Protein AF-A0A1I6UWM2-F1 (afdb_monomer_lite)

pLDDT: mean 78.69, std 15.73, range [42.56, 97.44]

InterPro domains:
  IPR046738 Domain of unknown function DUF6788 [PF20586] (71-106)

Sequence (108 aa):
MNRPTLPEEIPQYIADGLNRQDSDALHAIAAYAEELAEYQEAKVKAELEEDEEIVREESYEDPDRPDDVPGKACVTIKEINDNKYYYYQWRDGSRIKSKYKAPVSPSE

Foldseek 3Di:
DDDDDDDPPDDPVVVVVLVPDDPVVNVVVVVVVVVVVVVVVVVVVVVVVVQPVQPQPDLDPDPQDDPVQDSPWTWGWDQDPNWIFIWTWDDDDPDIDIGGDGTPDDDD

Structure (mmCIF, N/CA/C/O backbone):
data_AF-A0A1I6UWM2-F1
#
_entry.id   AF-A0A1I6UWM2-F1
#
loop_
_atom_site.group_PDB
_atom_site.id
_atom_site.type_symbol
_atom_site.label_atom_id
_atom_site.label_alt_id
_atom_site.label_comp_id
_atom_site.label_asym_id
_atom_site.label_entity_id
_atom_site.label_seq_id
_atom_site.pdbx_PDB_ins_code
_atom_site.Cartn_x
_atom_site.Cartn_y
_atom_site.Cartn_z
_atom_site.occupancy
_atom_site.B_iso_or_equiv
_atom_site.auth_seq_id
_atom_site.auth_comp_id
_atom_site.auth_asym_id
_atom_site.auth_atom_id
_atom_site.pdbx_PDB_model_num
ATOM 1 N N . MET A 1 1 ? -26.270 7.202 20.299 1.00 52.28 1 MET A N 1
ATOM 2 C CA . MET A 1 1 ? -25.151 7.227 19.333 1.00 52.28 1 MET A CA 1
ATOM 3 C C . MET A 1 1 ? -24.910 5.799 18.887 1.00 52.28 1 MET A C 1
ATOM 5 O O . MET A 1 1 ? -24.790 4.941 19.753 1.00 52.28 1 MET A O 1
ATOM 9 N N . ASN A 1 2 ? -24.923 5.530 17.580 1.00 78.56 2 ASN A N 1
ATOM 10 C CA . ASN A 1 2 ? -24.634 4.192 17.064 1.00 78.56 2 ASN A CA 1
ATOM 11 C C . ASN A 1 2 ? -23.124 3.986 16.989 1.00 78.56 2 ASN A C 1
ATOM 13 O O . ASN A 1 2 ? -22.394 4.890 16.584 1.00 78.56 2 ASN A O 1
ATOM 17 N N . ARG A 1 3 ? -22.671 2.794 17.379 1.00 77.88 3 ARG A N 1
ATOM 18 C CA . ARG A 1 3 ? -21.276 2.393 17.216 1.00 77.88 3 ARG A CA 1
ATOM 19 C C . ARG A 1 3 ? -20.980 2.226 15.718 1.00 77.88 3 ARG A C 1
ATOM 21 O O . ARG A 1 3 ? -21.811 1.636 15.023 1.00 77.88 3 ARG A O 1
ATOM 28 N N . PRO A 1 4 ? -19.837 2.721 15.217 1.00 84.12 4 PRO A N 1
ATOM 29 C CA . PRO A 1 4 ? -19.412 2.445 13.850 1.00 84.12 4 PRO A CA 1
ATOM 30 C C . PRO A 1 4 ? -19.230 0.936 13.628 1.00 84.12 4 PRO A C 1
ATOM 32 O O . PRO A 1 4 ? -18.893 0.195 14.555 1.00 84.12 4 PRO A O 1
ATOM 35 N N . THR A 1 5 ? -19.485 0.484 12.400 1.00 85.75 5 THR A N 1
ATOM 36 C CA . THR A 1 5 ? -19.311 -0.921 11.999 1.00 85.75 5 THR A CA 1
ATOM 37 C C . THR A 1 5 ? -17.889 -1.121 11.488 1.00 85.75 5 THR A C 1
ATOM 39 O O . THR A 1 5 ? -17.365 -0.243 10.808 1.00 85.75 5 THR A O 1
ATOM 42 N N . LEU A 1 6 ? -17.264 -2.252 11.825 1.00 87.69 6 LEU A N 1
ATOM 43 C CA . LEU A 1 6 ? -15.935 -2.607 11.327 1.00 87.69 6 LEU A CA 1
ATOM 44 C C . LEU A 1 6 ? -16.017 -2.938 9.823 1.00 87.69 6 LEU A C 1
ATOM 46 O O . LEU A 1 6 ? -16.771 -3.848 9.476 1.00 87.69 6 LEU A O 1
ATOM 50 N N . PRO A 1 7 ? -15.277 -2.240 8.941 1.00 88.25 7 PRO A N 1
ATOM 51 C CA . PRO A 1 7 ? -15.164 -2.619 7.534 1.00 88.25 7 PRO A CA 1
ATOM 52 C C . PRO A 1 7 ? -14.491 -3.989 7.379 1.00 88.25 7 PRO A C 1
ATOM 54 O O . PRO A 1 7 ? -13.558 -4.297 8.118 1.00 88.25 7 PRO A O 1
ATOM 57 N N . GLU A 1 8 ? -14.915 -4.786 6.393 1.00 87.19 8 GLU A N 1
ATOM 58 C CA . GLU A 1 8 ? -14.354 -6.129 6.133 1.00 87.19 8 GLU A CA 1
ATOM 59 C C . GLU A 1 8 ? -12.864 -6.098 5.756 1.00 87.19 8 GLU A C 1
ATOM 61 O O . GLU A 1 8 ? -12.140 -7.066 5.974 1.00 87.19 8 GLU A O 1
ATOM 66 N N . GLU A 1 9 ? -12.397 -4.966 5.231 1.00 89.19 9 GLU A N 1
ATOM 67 C CA . GLU A 1 9 ? -11.005 -4.736 4.841 1.00 89.19 9 GLU A CA 1
ATOM 68 C C . GLU A 1 9 ? -10.064 -4.577 6.044 1.00 89.19 9 GLU A C 1
ATOM 70 O O . GLU A 1 9 ? -8.851 -4.708 5.893 1.00 89.19 9 GLU A O 1
ATOM 75 N N . ILE A 1 10 ? -10.599 -4.303 7.242 1.00 88.75 10 ILE A N 1
ATOM 76 C CA . ILE A 1 10 ? -9.800 -4.070 8.446 1.00 88.75 10 ILE A CA 1
ATOM 77 C C . ILE A 1 10 ? -9.724 -5.360 9.275 1.00 88.75 10 ILE A C 1
ATOM 79 O O . ILE A 1 10 ? -10.728 -5.791 9.849 1.00 88.75 10 ILE A O 1
ATOM 83 N N . PRO A 1 11 ? -8.529 -5.961 9.434 1.00 93.31 11 PRO A N 1
ATOM 84 C CA . PRO A 1 11 ? -8.358 -7.133 10.279 1.00 93.31 11 PRO A CA 1
ATOM 85 C C . PRO A 1 11 ? -8.753 -6.875 11.736 1.00 93.31 11 PRO A C 1
ATOM 87 O O . PRO A 1 11 ? -8.493 -5.808 12.300 1.00 93.31 11 PRO A O 1
ATOM 90 N N . GLN A 1 12 ? -9.282 -7.907 12.398 1.00 89.94 12 GLN A N 1
ATOM 91 C CA . GLN A 1 12 ? -9.783 -7.807 13.773 1.00 89.94 12 GLN A CA 1
ATOM 92 C C . GLN A 1 12 ? -8.743 -7.280 14.780 1.00 89.94 12 GLN A C 1
ATOM 94 O O . GLN A 1 12 ? -9.107 -6.581 15.722 1.00 89.94 12 GLN A O 1
ATOM 99 N N . TYR A 1 13 ? -7.454 -7.582 14.595 1.00 92.81 13 TYR A N 1
ATOM 100 C CA . TYR A 1 13 ? -6.398 -7.115 15.502 1.00 92.81 13 TYR A CA 1
ATOM 101 C C . TYR A 1 13 ? -6.141 -5.601 15.391 1.00 92.81 13 TYR A C 1
ATOM 103 O O . TYR A 1 13 ? -5.823 -4.962 16.391 1.00 92.81 13 TYR A O 1
ATOM 111 N N . ILE A 1 14 ? -6.329 -5.012 14.203 1.00 94.19 14 ILE A N 1
ATOM 112 C CA . ILE A 1 14 ? -6.278 -3.556 14.007 1.00 94.19 14 ILE A CA 1
ATOM 113 C C . ILE A 1 14 ? -7.503 -2.918 14.657 1.00 94.19 14 ILE A C 1
ATOM 115 O O . ILE A 1 14 ? -7.379 -1.944 15.396 1.00 94.19 14 ILE A O 1
ATOM 119 N N . ALA A 1 15 ? -8.680 -3.513 14.447 1.00 91.19 15 ALA A N 1
ATOM 120 C CA . ALA A 1 15 ? -9.923 -3.058 15.057 1.00 91.19 15 ALA A CA 1
ATOM 121 C C . ALA A 1 15 ? -9.846 -3.030 16.590 1.00 91.19 15 ALA A C 1
ATOM 123 O O . ALA A 1 15 ? -10.292 -2.066 17.213 1.00 91.19 15 ALA A O 1
ATOM 124 N N . ASP A 1 16 ? -9.287 -4.075 17.206 1.00 93.19 16 ASP A N 1
ATOM 125 C CA . ASP A 1 16 ? -9.083 -4.127 18.655 1.00 93.19 16 ASP A CA 1
ATOM 126 C C . ASP A 1 16 ? -8.149 -3.004 19.119 1.00 93.19 16 ASP A C 1
ATOM 128 O O . ASP A 1 16 ? -8.488 -2.267 20.043 1.00 93.19 16 ASP A O 1
ATOM 132 N N . GLY A 1 17 ? -7.038 -2.790 18.406 1.00 94.44 17 GLY A N 1
ATOM 133 C CA . GLY A 1 17 ? -6.108 -1.691 18.666 1.00 94.44 17 GLY A CA 1
ATOM 134 C C . GLY A 1 17 ? -6.774 -0.312 18.632 1.00 94.44 17 GLY A C 1
ATOM 135 O O . GLY A 1 17 ? -6.579 0.471 19.563 1.00 94.44 17 GLY A O 1
ATOM 136 N N . LEU A 1 18 ? -7.604 -0.042 17.615 1.00 94.31 18 LEU A N 1
ATOM 137 C CA . LEU A 1 18 ? -8.352 1.214 17.463 1.00 94.31 18 LEU A CA 1
ATOM 138 C C . LEU A 1 18 ? -9.376 1.420 18.585 1.00 94.31 18 LEU A C 1
ATO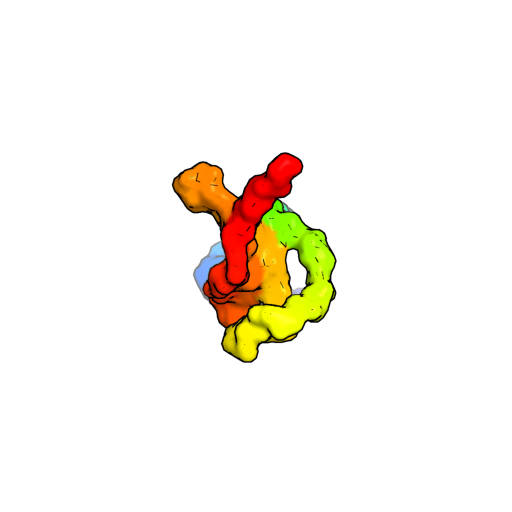M 140 O O . LEU A 1 18 ? -9.481 2.512 19.132 1.00 94.31 18 LEU A O 1
ATOM 144 N N . ASN A 1 19 ? -10.096 0.369 18.989 1.00 92.69 19 ASN A N 1
ATOM 145 C CA . ASN A 1 19 ? -11.089 0.463 20.068 1.00 92.69 19 ASN A CA 1
ATOM 146 C C . ASN A 1 19 ? -10.480 0.804 21.441 1.00 92.69 19 ASN A C 1
ATOM 148 O O . ASN A 1 19 ? -11.222 1.150 22.359 1.00 92.69 19 ASN A O 1
ATOM 152 N N . ARG A 1 20 ? -9.157 0.682 21.597 1.00 95.50 20 ARG A N 1
ATOM 153 C CA . ARG A 1 20 ? -8.425 0.997 22.834 1.00 95.50 20 ARG A CA 1
ATOM 154 C C . ARG A 1 20 ? -7.859 2.419 22.859 1.00 95.50 20 ARG A C 1
ATOM 156 O O . ARG A 1 20 ? -7.248 2.778 23.860 1.00 95.50 20 ARG A O 1
ATOM 163 N N . GLN A 1 21 ? -8.010 3.181 21.777 1.00 96.31 21 GLN A N 1
ATOM 164 C CA . GLN A 1 21 ? -7.485 4.540 21.663 1.00 96.31 21 GLN A CA 1
ATOM 165 C C . GLN A 1 21 ? -8.524 5.587 22.062 1.00 96.31 21 GLN A C 1
ATOM 167 O O . GLN A 1 21 ? -9.728 5.403 21.873 1.00 96.31 21 GLN A O 1
ATOM 172 N N . ASP A 1 22 ? -8.037 6.721 22.553 1.00 96.00 22 ASP A N 1
ATOM 173 C CA . ASP A 1 22 ? -8.844 7.915 22.781 1.00 96.00 22 ASP A CA 1
ATOM 174 C C . ASP A 1 22 ? -9.100 8.688 21.474 1.00 96.00 22 ASP A C 1
ATOM 176 O O . ASP A 1 22 ? -8.435 8.479 20.458 1.00 96.00 22 ASP A O 1
ATOM 180 N N . SER A 1 23 ? -10.052 9.627 21.503 1.00 94.81 23 SER A N 1
ATOM 181 C CA . SER A 1 23 ? -10.472 10.391 20.315 1.00 94.81 23 SER A CA 1
ATOM 182 C C . SER A 1 23 ? -9.318 11.114 19.615 1.00 94.81 23 SER A C 1
ATOM 184 O O . SER A 1 23 ? -9.261 11.124 18.390 1.00 94.81 23 SER A O 1
ATOM 186 N N . ASP A 1 24 ? -8.401 11.708 20.379 1.00 96.44 24 ASP A N 1
ATOM 187 C CA . ASP A 1 24 ? -7.258 12.455 19.840 1.00 96.44 24 ASP A CA 1
ATOM 188 C C . ASP A 1 24 ? -6.299 11.528 19.074 1.00 96.44 24 ASP A C 1
ATOM 190 O O . ASP A 1 24 ? -5.915 11.793 17.936 1.00 96.44 24 ASP A O 1
ATOM 194 N N . ALA A 1 25 ? -6.009 10.361 19.659 1.00 96.50 25 ALA A N 1
ATOM 195 C CA . ALA A 1 25 ? -5.193 9.332 19.029 1.00 96.50 25 ALA A CA 1
ATOM 196 C C . ALA A 1 25 ? -5.865 8.760 17.770 1.00 96.50 25 ALA A C 1
ATOM 198 O O . ALA A 1 25 ? -5.188 8.543 16.769 1.00 96.50 25 ALA A O 1
ATOM 199 N N . LEU A 1 26 ? -7.189 8.567 17.776 1.00 96.62 26 LEU A N 1
ATOM 200 C CA . LEU A 1 26 ? -7.931 8.133 16.586 1.00 96.62 26 LEU A CA 1
ATOM 201 C C . LEU A 1 26 ? -7.839 9.149 15.438 1.00 96.62 26 LEU A C 1
ATOM 203 O O . LEU A 1 26 ? -7.666 8.742 14.290 1.00 96.62 26 LEU A O 1
ATOM 207 N N . HIS A 1 27 ? -7.898 10.451 15.732 1.00 96.88 27 HIS A N 1
ATOM 208 C CA . HIS A 1 27 ? -7.697 11.493 14.721 1.00 96.88 27 HIS A CA 1
ATOM 209 C C . HIS A 1 27 ? -6.267 11.496 14.166 1.00 96.88 27 HIS A C 1
ATOM 211 O O . HIS A 1 27 ? -6.092 11.584 12.952 1.00 96.88 27 HIS A O 1
ATOM 217 N N . ALA A 1 28 ? -5.256 11.340 15.023 1.00 97.44 28 ALA A N 1
ATOM 218 C CA . ALA A 1 28 ? -3.863 11.252 14.586 1.00 97.44 28 ALA A CA 1
ATOM 219 C C . ALA A 1 28 ? -3.600 10.009 13.716 1.00 97.44 28 ALA A C 1
ATOM 221 O O . ALA A 1 28 ? -2.918 10.098 12.698 1.00 97.44 28 ALA A O 1
ATOM 222 N N . ILE A 1 29 ? -4.176 8.858 14.083 1.00 96.31 29 ILE A N 1
ATOM 223 C CA . ILE A 1 29 ? -4.078 7.621 13.297 1.00 96.31 29 ILE A CA 1
ATOM 224 C C . ILE A 1 29 ? -4.723 7.798 11.922 1.00 96.31 29 ILE A C 1
ATOM 226 O O . ILE A 1 29 ? -4.155 7.339 10.937 1.00 96.31 29 ILE A O 1
ATOM 230 N N . ALA A 1 30 ? -5.882 8.458 11.845 1.00 95.38 30 ALA A N 1
ATOM 231 C CA . ALA A 1 30 ? -6.551 8.711 10.572 1.00 95.38 30 ALA A CA 1
ATOM 232 C C . ALA A 1 30 ? -5.683 9.563 9.631 1.00 95.38 30 ALA A C 1
ATOM 234 O O . ALA A 1 30 ? -5.495 9.173 8.483 1.00 95.38 30 ALA A O 1
ATOM 235 N N . ALA A 1 31 ? -5.098 10.657 10.134 1.00 96.81 31 ALA A N 1
ATOM 236 C CA . ALA A 1 31 ? -4.202 11.509 9.349 1.00 96.81 31 ALA A CA 1
ATOM 237 C C . ALA A 1 31 ? -2.966 10.738 8.856 1.00 96.81 31 ALA A C 1
ATOM 239 O O . ALA A 1 31 ? -2.651 10.753 7.671 1.00 96.81 31 ALA A O 1
ATOM 240 N N . TYR A 1 32 ? -2.321 9.979 9.746 1.00 96.00 32 TYR A N 1
ATOM 241 C CA . TYR A 1 32 ? -1.165 9.167 9.372 1.00 96.00 32 TYR A CA 1
ATOM 242 C C . TYR A 1 32 ? -1.512 8.077 8.347 1.00 96.00 32 TYR A C 1
ATOM 244 O O . TYR A 1 32 ? -0.725 7.806 7.445 1.00 96.00 32 TYR A O 1
ATOM 252 N N . ALA A 1 33 ? -2.675 7.432 8.477 1.00 95.19 33 ALA A N 1
ATOM 253 C CA . ALA A 1 33 ? -3.115 6.404 7.539 1.00 95.19 33 ALA A CA 1
ATOM 254 C C . ALA A 1 33 ? -3.357 6.971 6.130 1.00 95.19 33 ALA A C 1
ATOM 256 O O . ALA A 1 33 ? -3.044 6.290 5.156 1.00 95.19 33 ALA A O 1
ATOM 257 N N . GLU A 1 34 ? -3.869 8.201 6.028 1.00 94.69 34 GLU A N 1
ATOM 258 C CA . GLU A 1 34 ? -4.040 8.920 4.759 1.00 94.69 34 GLU A CA 1
ATOM 259 C C . GLU A 1 34 ? -2.682 9.2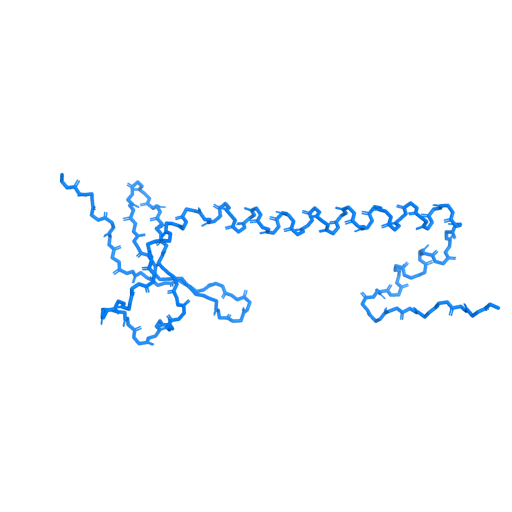43 4.119 1.00 94.69 34 GLU A C 1
ATOM 261 O O . GLU A 1 34 ? -2.423 8.805 2.999 1.00 94.69 34 GLU A O 1
ATOM 266 N N . GLU A 1 35 ? -1.760 9.862 4.864 1.00 96.38 35 GLU A N 1
ATOM 267 C CA . GLU A 1 35 ? -0.397 10.141 4.377 1.00 96.38 35 GLU A CA 1
ATOM 268 C C . GLU A 1 35 ? 0.338 8.858 3.948 1.00 96.38 35 GLU A C 1
ATOM 270 O O . GLU A 1 35 ? 1.073 8.826 2.957 1.00 96.38 35 GLU A O 1
ATOM 275 N N . LEU A 1 36 ? 0.139 7.763 4.689 1.00 92.81 36 LEU A N 1
ATOM 276 C CA . LEU A 1 36 ? 0.746 6.471 4.389 1.00 92.81 36 LEU A CA 1
ATOM 277 C C . LEU A 1 36 ? 0.148 5.827 3.127 1.00 92.81 36 LEU A C 1
ATOM 279 O O . LEU A 1 36 ? 0.866 5.111 2.421 1.00 92.81 36 LEU A O 1
ATOM 283 N N . ALA A 1 37 ? -1.138 6.046 2.842 1.00 92.19 37 ALA A N 1
ATOM 284 C CA . ALA A 1 37 ? -1.763 5.611 1.596 1.00 92.19 37 ALA A CA 1
ATOM 285 C C . ALA A 1 37 ? -1.176 6.383 0.408 1.00 92.19 37 ALA A C 1
ATOM 287 O O . ALA A 1 37 ? -0.650 5.752 -0.510 1.00 92.19 37 ALA A O 1
ATOM 288 N N . GLU A 1 38 ? -1.128 7.717 0.493 1.00 93.25 38 GLU A N 1
ATOM 289 C CA . GLU A 1 38 ? -0.538 8.568 -0.547 1.00 93.25 38 GLU A CA 1
ATOM 290 C C . GLU A 1 38 ? 0.924 8.196 -0.822 1.00 93.25 38 GLU A C 1
ATOM 292 O O . GLU A 1 38 ? 1.335 8.063 -1.976 1.00 93.25 38 GLU A O 1
ATOM 297 N N . TYR A 1 39 ? 1.716 7.960 0.228 1.00 90.19 39 TYR A N 1
ATOM 298 C CA . TYR A 1 39 ? 3.103 7.523 0.087 1.00 90.19 39 TYR A CA 1
ATOM 299 C C . TYR A 1 39 ? 3.222 6.172 -0.631 1.00 90.19 39 TYR A C 1
ATOM 301 O O . TYR A 1 39 ? 4.090 6.005 -1.488 1.00 90.19 39 TYR A O 1
ATOM 309 N N . GLN A 1 40 ? 2.369 5.196 -0.305 1.00 85.06 40 GLN A N 1
ATOM 310 C CA . GLN A 1 40 ? 2.383 3.889 -0.968 1.00 85.06 40 GLN A CA 1
ATOM 311 C C . GLN A 1 40 ? 1.943 3.984 -2.429 1.00 85.06 40 GLN A C 1
ATOM 313 O O . GLN A 1 40 ? 2.573 3.367 -3.285 1.00 85.06 40 GLN A O 1
ATOM 318 N N . GLU A 1 41 ? 0.917 4.775 -2.738 1.00 87.88 41 GLU A N 1
ATOM 319 C CA . GLU A 1 41 ? 0.474 5.022 -4.113 1.00 87.88 41 GLU A CA 1
ATOM 320 C C . GLU A 1 41 ? 1.557 5.730 -4.932 1.00 87.88 41 GLU A C 1
ATOM 322 O O . GLU A 1 41 ? 1.873 5.304 -6.045 1.00 87.88 41 GLU A O 1
ATOM 327 N N . ALA A 1 42 ? 2.188 6.759 -4.360 1.00 84.19 42 ALA A N 1
ATOM 328 C CA . ALA A 1 42 ? 3.304 7.465 -4.976 1.00 84.19 42 ALA A CA 1
ATOM 329 C C . ALA A 1 42 ? 4.514 6.550 -5.175 1.00 84.19 42 ALA A C 1
ATOM 331 O O . ALA A 1 42 ? 5.149 6.611 -6.222 1.00 84.19 42 ALA A O 1
ATOM 332 N N . LYS A 1 43 ? 4.813 5.666 -4.218 1.00 77.88 43 LYS A N 1
ATOM 333 C CA . LYS A 1 43 ? 5.884 4.677 -4.349 1.00 77.88 43 LYS A CA 1
ATOM 334 C C . LYS A 1 43 ? 5.582 3.674 -5.458 1.00 77.88 43 LYS A C 1
ATOM 336 O O . LYS A 1 43 ? 6.454 3.409 -6.269 1.00 77.88 43 LYS A O 1
ATOM 341 N N . VAL A 1 44 ? 4.357 3.156 -5.541 1.00 76.12 44 VAL A N 1
ATOM 342 C CA . VAL A 1 44 ? 3.951 2.273 -6.644 1.00 76.12 44 VAL A CA 1
ATOM 343 C C . VAL A 1 44 ? 4.071 3.004 -7.979 1.00 76.12 44 VAL A C 1
ATOM 345 O O . VAL A 1 44 ? 4.577 2.429 -8.934 1.00 76.12 44 VAL A O 1
ATOM 348 N N . LYS A 1 45 ? 3.661 4.274 -8.055 1.00 69.69 45 LYS A N 1
ATOM 349 C CA . LYS A 1 45 ? 3.834 5.101 -9.255 1.00 69.69 45 LYS A CA 1
ATOM 350 C C . LYS A 1 45 ? 5.313 5.311 -9.595 1.00 69.69 45 LYS A C 1
ATOM 352 O O . LYS A 1 45 ? 5.673 5.149 -10.749 1.00 69.69 45 LYS A O 1
ATOM 357 N N . ALA A 1 46 ? 6.156 5.594 -8.607 1.00 69.38 46 ALA A N 1
ATOM 358 C CA . ALA A 1 46 ? 7.591 5.783 -8.784 1.00 69.38 46 ALA A CA 1
ATOM 359 C C . ALA A 1 46 ? 8.301 4.489 -9.201 1.00 69.38 46 ALA A C 1
ATOM 361 O O . ALA A 1 46 ? 9.094 4.526 -10.124 1.00 69.38 46 ALA A O 1
ATOM 362 N N . GLU A 1 47 ? 7.971 3.335 -8.613 1.00 61.06 47 GLU A N 1
ATOM 363 C CA . GLU A 1 47 ? 8.502 2.034 -9.048 1.00 61.06 47 GLU A CA 1
ATOM 364 C C . GLU A 1 47 ? 8.025 1.677 -10.467 1.00 61.06 47 GLU A C 1
ATOM 366 O O . GLU A 1 47 ? 8.748 1.028 -11.218 1.00 61.06 47 GLU A O 1
ATOM 371 N N . LEU A 1 48 ? 6.826 2.121 -10.863 1.00 57.25 48 LEU A N 1
ATOM 372 C CA . LEU A 1 48 ? 6.372 2.026 -12.252 1.00 57.25 48 LEU A CA 1
ATOM 373 C C . LEU A 1 48 ? 7.136 2.996 -13.167 1.00 57.25 48 LEU A C 1
ATOM 375 O O . LEU A 1 48 ? 7.469 2.604 -14.276 1.00 57.25 48 LEU A O 1
ATOM 379 N N . GLU A 1 49 ? 7.436 4.216 -12.714 1.00 53.44 49 GLU A N 1
ATOM 380 C CA . GLU A 1 49 ? 8.192 5.232 -13.463 1.00 53.44 49 GLU A CA 1
ATOM 381 C C . GLU A 1 49 ? 9.700 4.904 -13.561 1.00 53.44 49 GLU A C 1
ATOM 383 O O . GLU A 1 49 ? 10.333 5.211 -14.565 1.00 53.44 49 GLU A O 1
ATOM 388 N N . GLU A 1 50 ? 10.290 4.235 -12.566 1.00 49.69 50 GLU A N 1
ATOM 389 C CA . GLU A 1 50 ? 11.687 3.769 -12.582 1.00 49.69 50 GLU A CA 1
ATOM 390 C C . GLU A 1 50 ? 11.877 2.513 -13.456 1.00 49.69 50 GLU A C 1
ATOM 392 O O . GLU A 1 50 ? 12.955 2.322 -14.016 1.00 49.69 50 GLU A O 1
ATOM 397 N N . ASP A 1 51 ? 10.835 1.692 -13.655 1.00 46.44 51 ASP A N 1
ATOM 398 C CA . ASP A 1 51 ? 10.806 0.675 -14.727 1.00 46.44 51 ASP A CA 1
ATOM 399 C C . ASP A 1 51 ? 10.479 1.314 -16.106 1.00 46.44 51 ASP A C 1
ATOM 401 O O . ASP A 1 51 ? 10.614 0.664 -17.147 1.00 46.44 51 ASP A O 1
ATOM 405 N N . GLU A 1 52 ? 10.097 2.605 -16.136 1.00 42.56 52 GLU A N 1
ATOM 406 C CA . GLU A 1 52 ? 9.829 3.422 -17.328 1.00 42.56 52 GLU A CA 1
ATOM 407 C C . GLU A 1 52 ? 11.058 4.219 -17.843 1.00 42.56 52 GLU A C 1
ATOM 409 O O . GLU A 1 52 ? 10.974 5.416 -18.103 1.00 42.56 52 GLU A O 1
ATOM 414 N N . GLU A 1 53 ? 12.124 3.529 -18.279 1.00 45.00 53 GLU A N 1
ATOM 415 C CA . GLU A 1 53 ? 12.706 3.868 -19.606 1.00 45.00 53 GLU A CA 1
ATOM 416 C C . GLU A 1 53 ? 11.816 3.238 -20.708 1.00 45.00 53 GLU A C 1
ATOM 418 O O . GLU A 1 53 ? 12.265 2.613 -21.670 1.00 45.00 53 GLU A O 1
ATOM 423 N N . ILE A 1 54 ? 10.489 3.347 -20.555 1.00 45.34 54 ILE A N 1
ATOM 424 C CA . ILE A 1 54 ? 9.521 3.030 -21.600 1.00 45.34 54 ILE A CA 1
ATOM 425 C C . ILE A 1 54 ? 9.458 4.276 -22.475 1.00 45.34 54 ILE A C 1
ATOM 427 O O . ILE 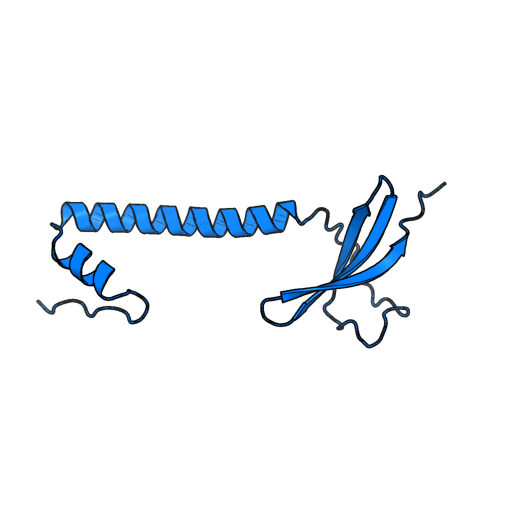A 1 54 ? 8.640 5.174 -22.276 1.00 45.34 54 ILE A O 1
ATOM 431 N N . VAL A 1 55 ? 10.330 4.323 -23.479 1.00 46.06 55 VAL A N 1
ATOM 432 C CA . VAL A 1 55 ? 10.086 5.150 -24.658 1.00 46.06 55 VAL A CA 1
ATOM 433 C C . VAL A 1 55 ? 8.769 4.655 -25.256 1.00 46.06 55 VAL A C 1
ATOM 435 O O . VAL A 1 55 ? 8.734 3.622 -25.922 1.00 46.06 55 VAL A O 1
ATOM 438 N N . ARG A 1 56 ? 7.664 5.354 -24.967 1.00 44.16 56 ARG A N 1
ATOM 439 C CA . ARG A 1 56 ? 6.390 5.188 -25.675 1.00 44.16 56 ARG A CA 1
ATOM 440 C C . ARG A 1 56 ? 6.582 5.708 -27.096 1.00 44.16 56 ARG A C 1
ATOM 442 O O . ARG A 1 56 ? 6.134 6.801 -27.425 1.00 44.16 56 ARG A O 1
ATOM 449 N N . GLU A 1 57 ? 7.281 4.945 -27.927 1.00 45.69 57 GLU A N 1
ATOM 450 C CA . GLU A 1 57 ? 7.074 5.054 -29.363 1.00 45.69 57 GLU A CA 1
ATOM 451 C C . GLU A 1 57 ? 5.625 4.627 -29.585 1.00 45.69 57 GLU A C 1
ATOM 453 O O . GLU A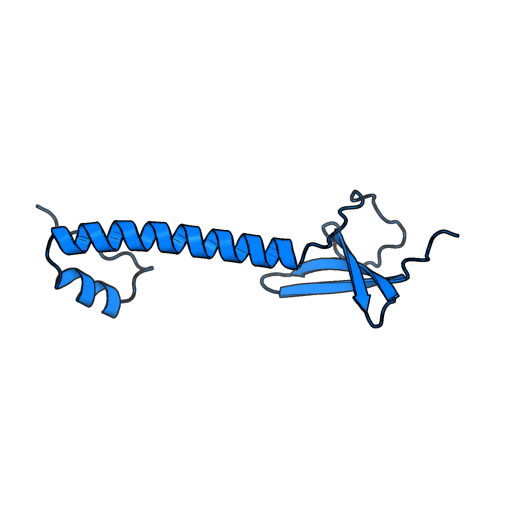 1 57 ? 5.211 3.562 -29.113 1.00 45.69 57 GLU A O 1
ATOM 458 N N . GLU A 1 58 ? 4.827 5.548 -30.124 1.00 43.59 58 GLU A N 1
ATOM 459 C CA . GLU A 1 58 ? 3.385 5.408 -30.282 1.00 43.59 58 GLU A CA 1
ATOM 460 C C . GLU A 1 58 ? 3.032 3.997 -30.746 1.00 43.59 58 GLU A C 1
ATOM 462 O O . GLU A 1 58 ? 3.709 3.413 -31.590 1.00 43.59 58 GLU A O 1
ATOM 467 N N . SER A 1 59 ? 1.969 3.446 -30.169 1.00 44.50 59 SER A N 1
ATOM 468 C CA . SER A 1 59 ? 1.380 2.170 -30.549 1.00 44.50 59 SER A CA 1
ATOM 469 C C . SER A 1 59 ? 0.884 2.221 -31.998 1.00 44.50 59 SER A C 1
ATOM 471 O O . SER A 1 59 ? -0.315 2.325 -32.249 1.00 44.50 59 SER A O 1
ATOM 473 N N . TYR A 1 60 ? 1.803 2.174 -32.954 1.00 47.78 60 TYR A N 1
ATOM 474 C CA . TYR A 1 60 ? 1.530 1.788 -34.319 1.00 47.78 60 TYR A CA 1
ATOM 475 C C . TYR A 1 60 ? 1.257 0.286 -34.294 1.00 47.78 60 TYR A C 1
ATOM 477 O O . TYR A 1 60 ? 1.917 -0.480 -33.586 1.00 47.78 60 TYR A O 1
ATOM 485 N N . GLU A 1 61 ? 0.224 -0.134 -35.011 1.00 53.62 61 GLU A N 1
ATOM 486 C CA . GLU A 1 61 ? -0.066 -1.544 -35.230 1.00 53.62 61 GLU A CA 1
ATOM 487 C C . GLU A 1 61 ? 1.151 -2.177 -35.918 1.00 53.62 61 GLU A C 1
ATOM 489 O O . GLU A 1 61 ? 1.330 -2.024 -37.121 1.00 53.62 61 GLU A O 1
ATOM 494 N N . ASP A 1 62 ? 2.034 -2.814 -35.145 1.00 64.31 62 ASP A N 1
ATOM 495 C CA . ASP A 1 62 ? 3.234 -3.463 -35.671 1.00 64.31 62 ASP A CA 1
ATOM 496 C C . ASP A 1 62 ? 2.797 -4.738 -36.422 1.00 64.31 62 ASP A C 1
ATOM 498 O O . ASP A 1 62 ? 2.287 -5.670 -35.787 1.00 64.31 62 ASP A O 1
ATOM 502 N N . PRO A 1 63 ? 2.920 -4.785 -37.765 1.00 64.44 63 PRO A N 1
ATOM 503 C CA . PRO A 1 63 ? 2.462 -5.926 -38.559 1.00 64.44 63 PRO A CA 1
ATOM 504 C C . PRO A 1 63 ? 3.310 -7.184 -38.316 1.00 64.44 63 PRO A C 1
ATOM 506 O O . PRO A 1 63 ? 2.855 -8.288 -38.606 1.00 64.44 63 PRO A O 1
A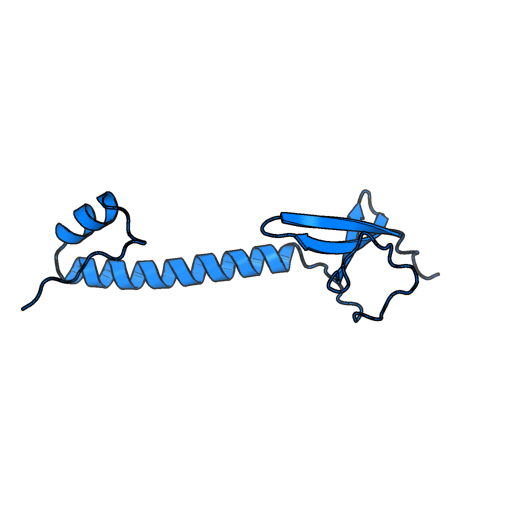TOM 509 N N . ASP A 1 64 ? 4.509 -7.024 -37.751 1.00 70.50 64 ASP A N 1
ATOM 510 C CA . ASP A 1 64 ? 5.422 -8.094 -37.351 1.00 70.50 64 ASP A CA 1
ATOM 511 C C . ASP A 1 64 ? 5.183 -8.559 -35.900 1.00 70.50 64 ASP A C 1
ATOM 513 O O . ASP A 1 64 ? 5.905 -9.417 -35.376 1.00 70.50 64 ASP A O 1
ATOM 517 N N . ARG A 1 65 ? 4.152 -8.037 -35.218 1.00 78.38 65 ARG A N 1
ATOM 518 C CA . ARG A 1 65 ? 3.787 -8.480 -33.872 1.00 78.38 65 ARG A CA 1
ATOM 519 C C . ARG A 1 65 ? 3.307 -9.939 -33.905 1.00 78.38 65 ARG A C 1
ATOM 521 O O . ARG A 1 65 ? 2.326 -10.252 -34.578 1.00 78.38 65 ARG A O 1
ATOM 528 N N . PRO A 1 66 ? 3.929 -10.840 -33.125 1.00 80.94 66 PRO A N 1
ATOM 529 C CA . PRO A 1 66 ? 3.511 -12.235 -33.075 1.00 80.94 66 PRO A CA 1
ATOM 530 C C . PRO A 1 66 ? 2.150 -12.401 -32.382 1.00 80.94 66 PRO A C 1
ATOM 532 O O . PRO A 1 66 ? 1.839 -11.670 -31.446 1.00 80.94 66 PRO A O 1
ATOM 535 N N . ASP A 1 67 ? 1.388 -13.425 -32.781 1.00 80.31 67 ASP A N 1
ATOM 536 C CA . ASP A 1 67 ? 0.004 -13.683 -32.324 1.00 80.31 67 ASP A CA 1
ATOM 537 C C . ASP A 1 67 ? -0.139 -13.855 -30.795 1.00 80.31 67 ASP A C 1
ATOM 539 O O . ASP A 1 67 ? -1.132 -13.475 -30.186 1.00 80.31 67 ASP A O 1
ATOM 543 N N . ASP A 1 68 ? 0.913 -14.354 -30.147 1.00 83.06 68 ASP A N 1
ATOM 544 C CA . ASP A 1 68 ? 0.995 -14.540 -28.691 1.00 83.06 68 ASP A CA 1
ATOM 545 C C . ASP A 1 68 ? 1.197 -13.218 -27.908 1.00 83.06 68 ASP A C 1
ATOM 547 O O . ASP A 1 68 ? 1.191 -13.206 -26.677 1.00 83.06 68 ASP A O 1
ATOM 551 N N . VAL A 1 69 ? 1.369 -12.086 -28.603 1.00 82.25 69 VAL A N 1
ATOM 552 C CA . VAL A 1 69 ? 1.452 -10.748 -28.001 1.00 82.25 69 VAL A CA 1
ATOM 553 C C . VAL A 1 69 ? 0.115 -10.033 -28.193 1.00 82.25 69 VAL A C 1
ATOM 555 O O . VAL A 1 69 ? -0.312 -9.800 -29.324 1.00 82.25 69 VAL A O 1
ATOM 558 N N . PRO A 1 70 ? -0.555 -9.618 -27.108 1.00 81.12 70 PRO A N 1
ATOM 559 C CA . PRO A 1 70 ? -1.864 -9.005 -27.222 1.00 81.12 70 PRO A CA 1
ATOM 560 C C . PRO A 1 70 ? -1.797 -7.615 -27.858 1.00 81.12 70 PRO A C 1
ATOM 562 O O . PRO A 1 70 ? -0.823 -6.879 -27.710 1.00 81.12 70 PRO A O 1
ATOM 565 N N . GLY A 1 71 ? -2.921 -7.217 -28.463 1.00 75.25 71 GLY A N 1
ATOM 566 C CA . GLY A 1 71 ? -3.128 -5.909 -29.095 1.00 75.25 71 GLY A CA 1
ATOM 567 C C . GLY A 1 71 ? -2.709 -4.700 -28.251 1.00 75.25 71 GLY A C 1
ATOM 568 O O . GLY A 1 71 ? -2.238 -3.702 -28.782 1.00 75.25 71 GLY A O 1
ATOM 569 N N . LYS A 1 72 ? -2.858 -4.835 -26.931 1.00 75.56 72 LYS A N 1
ATOM 570 C CA . LY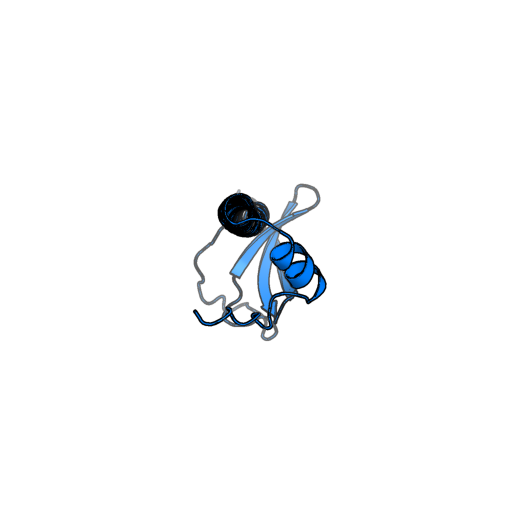S A 1 72 ? -2.580 -3.827 -25.899 1.00 75.56 72 LYS A CA 1
ATOM 571 C C . LYS A 1 72 ? -1.135 -3.826 -25.373 1.00 75.56 72 LYS A C 1
ATOM 573 O O . LYS A 1 72 ? -0.883 -3.219 -24.337 1.00 75.56 72 LYS A O 1
ATOM 578 N N . ALA A 1 73 ? -0.226 -4.592 -25.976 1.00 80.62 73 ALA A N 1
ATOM 579 C CA . ALA A 1 73 ? 1.173 -4.602 -25.563 1.00 80.62 73 ALA A CA 1
ATOM 580 C C . ALA A 1 73 ? 1.880 -3.310 -25.994 1.00 80.62 73 ALA A C 1
ATOM 582 O O . ALA A 1 73 ? 1.731 -2.877 -27.134 1.00 80.62 73 ALA A O 1
ATOM 583 N N . CYS A 1 74 ? 2.674 -2.733 -25.095 1.00 78.75 74 CYS A N 1
ATOM 584 C CA . CYS A 1 74 ? 3.541 -1.590 -25.383 1.00 78.75 74 CYS A CA 1
ATOM 585 C C . CYS A 1 74 ? 4.940 -2.070 -25.778 1.00 78.75 74 CYS A C 1
ATOM 587 O O . CYS A 1 74 ? 5.350 -3.155 -25.371 1.00 78.75 74 CYS A O 1
ATOM 589 N N . VAL A 1 75 ? 5.688 -1.271 -26.539 1.00 80.50 75 VAL A N 1
ATOM 590 C CA . VAL A 1 75 ? 7.112 -1.530 -26.790 1.00 80.50 75 VAL A CA 1
ATOM 591 C C . VAL A 1 75 ? 7.947 -0.816 -25.720 1.00 80.50 75 VAL A C 1
ATOM 593 O O . VAL A 1 75 ? 7.708 0.344 -25.410 1.00 80.50 75 VAL A O 1
ATOM 596 N N . THR A 1 76 ? 8.912 -1.521 -25.139 1.00 77.88 76 THR A N 1
ATOM 597 C CA . THR A 1 76 ? 9.837 -1.054 -24.100 1.00 77.88 76 THR A CA 1
ATOM 598 C C . THR A 1 76 ? 11.267 -1.324 -24.547 1.00 77.88 76 THR A C 1
ATOM 600 O O . THR A 1 76 ? 11.531 -2.376 -25.131 1.00 77.88 76 THR A O 1
ATOM 603 N N . ILE A 1 77 ? 12.204 -0.429 -24.238 1.00 80.88 77 ILE A N 1
ATOM 604 C CA . ILE A 1 77 ? 13.631 -0.672 -24.457 1.00 80.88 77 ILE A CA 1
ATOM 605 C C . ILE A 1 77 ? 14.223 -1.276 -23.181 1.00 80.88 77 ILE A C 1
ATOM 607 O O . ILE A 1 77 ? 13.994 -0.778 -22.085 1.00 80.88 77 ILE A O 1
ATOM 611 N N . LYS A 1 78 ? 14.965 -2.376 -23.308 1.00 78.94 78 LYS A N 1
ATOM 612 C CA . LYS A 1 78 ? 15.762 -2.950 -22.218 1.00 78.94 78 LYS A CA 1
ATOM 613 C C . LYS A 1 78 ? 17.232 -2.884 -22.582 1.00 78.94 78 LYS A C 1
ATOM 615 O O . LYS A 1 78 ? 17.620 -3.345 -23.656 1.00 78.94 78 LYS A O 1
ATOM 620 N N . GLU A 1 79 ? 18.031 -2.349 -21.672 1.00 80.38 79 GLU A N 1
ATOM 621 C CA . GLU A 1 79 ? 19.484 -2.351 -21.775 1.00 80.38 79 GLU A CA 1
ATOM 622 C C . GLU A 1 79 ? 20.055 -3.573 -21.048 1.00 80.38 79 GLU A C 1
ATOM 624 O O . GLU A 1 79 ? 19.765 -3.820 -19.877 1.00 80.38 79 GLU A O 1
ATOM 629 N N . ILE A 1 80 ? 20.823 -4.391 -21.767 1.00 78.75 80 ILE A N 1
ATOM 630 C CA . ILE A 1 80 ? 21.449 -5.609 -21.250 1.00 78.75 80 ILE A CA 1
ATOM 631 C C . ILE A 1 80 ? 22.863 -5.688 -21.827 1.00 78.75 80 ILE A C 1
ATOM 633 O O . ILE A 1 80 ? 23.030 -5.767 -23.043 1.00 78.75 80 ILE A O 1
ATOM 637 N N . ASN A 1 81 ? 23.883 -5.724 -20.962 1.00 79.88 81 ASN A N 1
ATOM 638 C CA . ASN A 1 81 ? 25.298 -5.751 -21.363 1.00 79.88 81 ASN A CA 1
ATOM 639 C C . ASN A 1 81 ? 25.659 -4.623 -22.351 1.00 79.88 81 ASN A C 1
ATOM 641 O O . ASN A 1 81 ? 26.225 -4.915 -23.403 1.00 79.88 81 ASN A O 1
ATOM 645 N N . ASP A 1 82 ? 25.281 -3.374 -22.050 1.00 76.62 82 ASP A N 1
ATOM 646 C CA . ASP A 1 82 ? 25.539 -2.191 -22.902 1.00 76.62 82 ASP A CA 1
ATOM 647 C C . ASP A 1 82 ? 24.816 -2.215 -24.271 1.00 76.62 82 ASP A C 1
ATOM 649 O O . ASP A 1 82 ? 25.011 -1.349 -25.115 1.00 76.62 82 ASP A O 1
ATOM 653 N N . ASN A 1 83 ? 23.946 -3.205 -24.506 1.00 78.38 83 ASN A N 1
ATOM 654 C CA . ASN A 1 83 ? 23.150 -3.321 -25.725 1.00 78.38 83 ASN A CA 1
ATOM 655 C C . ASN A 1 83 ? 21.681 -3.024 -25.431 1.00 78.38 83 ASN A C 1
ATOM 657 O O . ASN A 1 83 ? 21.120 -3.537 -24.460 1.00 78.38 83 ASN A O 1
ATOM 661 N N . LYS A 1 84 ? 21.036 -2.249 -26.303 1.00 82.00 84 LYS A N 1
ATOM 662 C CA . LYS A 1 84 ? 19.618 -1.899 -26.192 1.00 82.00 84 LYS A CA 1
ATOM 663 C C . LYS A 1 84 ? 18.758 -2.809 -27.067 1.00 82.00 84 LYS A C 1
ATOM 665 O O . LYS A 1 84 ? 19.095 -3.105 -28.212 1.00 82.00 84 LYS A O 1
ATOM 670 N N . TYR A 1 85 ? 17.618 -3.238 -26.538 1.00 82.75 85 TYR A N 1
ATOM 671 C CA . TYR A 1 85 ? 16.693 -4.144 -27.217 1.00 82.75 85 TYR A CA 1
ATOM 672 C C . TYR A 1 85 ? 15.249 -3.691 -27.040 1.00 82.75 85 TYR A C 1
ATOM 674 O O . TYR A 1 85 ? 14.842 -3.346 -25.936 1.00 82.75 85 TYR A O 1
ATOM 682 N N . TYR A 1 86 ? 14.455 -3.774 -28.100 1.00 83.00 86 TYR A N 1
ATOM 683 C CA . TYR A 1 86 ? 13.012 -3.595 -28.043 1.00 83.00 86 TYR A CA 1
ATOM 684 C C . TYR A 1 86 ? 12.322 -4.866 -27.533 1.00 83.00 86 TYR A C 1
ATOM 686 O O . TYR A 1 86 ? 12.586 -5.980 -27.997 1.00 83.00 86 TYR A O 1
ATOM 694 N N . TYR A 1 87 ? 11.374 -4.684 -26.623 1.00 84.12 87 TYR A N 1
ATOM 695 C CA . TYR A 1 87 ? 10.514 -5.717 -26.062 1.00 84.12 87 TYR A CA 1
ATOM 696 C C . TYR A 1 87 ? 9.055 -5.294 -26.144 1.00 84.12 87 TYR A C 1
ATOM 698 O O . TYR A 1 87 ? 8.720 -4.182 -25.769 1.00 84.12 87 TYR A O 1
ATOM 706 N N . TYR A 1 88 ? 8.167 -6.203 -26.526 1.00 86.62 88 TYR A N 1
ATOM 707 C CA . TYR A 1 88 ? 6.746 -6.072 -26.229 1.00 86.62 88 TYR A CA 1
ATOM 708 C C . TYR A 1 88 ? 6.503 -6.364 -24.754 1.00 86.62 88 TYR A C 1
ATOM 710 O O . TYR A 1 88 ? 6.975 -7.383 -24.255 1.00 86.62 88 TYR A O 1
ATOM 718 N N . GLN A 1 89 ? 5.742 -5.528 -24.064 1.00 83.25 89 GLN A N 1
ATOM 719 C CA . GLN A 1 89 ? 5.397 -5.696 -22.662 1.00 83.25 89 GLN A CA 1
ATOM 720 C C . GLN A 1 89 ? 3.892 -5.514 -22.458 1.00 83.25 89 GLN A C 1
ATOM 722 O O . GLN A 1 89 ? 3.285 -4.575 -22.970 1.00 83.25 89 GLN A O 1
ATOM 727 N N . TRP A 1 90 ? 3.267 -6.432 -21.722 1.00 83.88 90 TRP A N 1
ATOM 728 C CA . TRP A 1 90 ? 1.841 -6.364 -21.412 1.00 83.88 90 TRP A CA 1
ATOM 729 C C . TRP A 1 90 ? 1.521 -6.972 -20.051 1.00 83.88 90 TRP A C 1
ATOM 731 O O . TRP A 1 90 ? 2.242 -7.824 -19.528 1.00 83.88 90 TRP A O 1
ATOM 741 N N . ARG A 1 91 ? 0.381 -6.555 -19.492 1.00 82.06 91 ARG A N 1
ATOM 742 C CA . ARG A 1 91 ? -0.186 -7.156 -18.282 1.00 82.06 91 ARG A CA 1
ATOM 743 C C . ARG A 1 91 ? -1.074 -8.348 -18.607 1.00 82.06 91 ARG A C 1
ATOM 745 O O . ARG A 1 91 ? -2.018 -8.243 -19.400 1.00 82.06 91 ARG A O 1
ATOM 752 N N . ASP A 1 92 ? -0.789 -9.442 -17.912 1.00 80.44 92 ASP A N 1
ATOM 753 C CA . ASP A 1 92 ? -1.581 -10.664 -17.858 1.00 80.44 92 ASP A CA 1
ATOM 754 C C . ASP A 1 92 ? -1.971 -10.920 -16.394 1.00 80.44 92 ASP A C 1
ATOM 756 O O . ASP A 1 92 ? -1.183 -11.422 -15.588 1.00 80.44 92 ASP A O 1
ATOM 760 N N . GLY A 1 93 ? -3.166 -10.460 -16.014 1.00 81.06 93 GLY A N 1
ATOM 761 C CA . GLY A 1 93 ? -3.598 -10.424 -14.616 1.00 81.06 93 GLY A CA 1
ATOM 762 C C . GLY A 1 93 ? -2.685 -9.539 -13.757 1.00 81.06 93 GLY A C 1
ATOM 763 O O . GLY A 1 93 ? -2.539 -8.347 -14.024 1.00 81.06 93 GLY A O 1
ATOM 764 N N . SER A 1 94 ? -2.067 -10.134 -12.732 1.00 77.38 94 SER A N 1
ATOM 765 C CA . SER A 1 94 ? -1.118 -9.475 -11.821 1.00 77.38 94 SER A CA 1
ATOM 766 C C . SER A 1 94 ? 0.347 -9.575 -12.260 1.00 77.38 94 SER A C 1
ATOM 768 O O . SER A 1 94 ? 1.226 -9.072 -11.564 1.00 77.38 94 SER A O 1
ATOM 770 N N . ARG A 1 95 ? 0.639 -10.236 -13.389 1.00 76.56 95 ARG A N 1
ATOM 771 C CA . ARG A 1 95 ? 2.009 -10.469 -13.863 1.00 76.56 95 ARG A CA 1
ATOM 772 C C . ARG A 1 95 ? 2.309 -9.616 -15.090 1.00 76.56 95 ARG A C 1
ATOM 774 O O . ARG A 1 95 ? 1.493 -9.504 -16.006 1.00 76.56 95 ARG A O 1
ATOM 781 N N . ILE A 1 96 ? 3.517 -9.065 -15.123 1.00 81.06 96 ILE A N 1
ATOM 782 C CA . ILE A 1 96 ? 4.077 -8.432 -16.315 1.00 81.06 96 ILE A CA 1
ATOM 783 C C . ILE A 1 96 ? 4.690 -9.527 -17.187 1.00 81.06 96 ILE A C 1
ATOM 785 O O . ILE A 1 96 ? 5.523 -10.308 -16.721 1.00 81.06 96 ILE A O 1
ATOM 789 N N . LYS A 1 97 ? 4.253 -9.606 -18.445 1.00 83.94 97 LYS A N 1
ATOM 790 C CA . LYS A 1 97 ? 4.860 -10.444 -19.480 1.00 83.94 97 LYS A CA 1
ATOM 791 C C . LYS A 1 97 ? 5.639 -9.557 -20.438 1.00 83.94 97 LYS A C 1
ATOM 793 O O . LYS A 1 97 ? 5.214 -8.447 -20.751 1.00 83.94 97 LYS A O 1
ATOM 798 N N . SER A 1 98 ? 6.770 -10.068 -20.905 1.00 84.12 98 SER A N 1
ATOM 799 C CA . SER A 1 98 ? 7.603 -9.417 -21.906 1.00 84.12 98 SER A CA 1
ATOM 800 C C . SER A 1 98 ? 7.991 -10.403 -23.004 1.00 84.12 98 SER A C 1
ATOM 802 O O . SER A 1 98 ? 8.154 -11.599 -22.754 1.00 84.12 98 SER A O 1
ATOM 804 N N . LYS A 1 99 ? 8.138 -9.909 -24.234 1.00 86.50 99 LYS A N 1
ATOM 805 C CA . LYS A 1 99 ? 8.588 -10.686 -25.388 1.00 86.50 99 LYS A CA 1
ATOM 806 C C . LYS A 1 99 ? 9.557 -9.873 -26.219 1.00 86.50 99 LYS A C 1
ATOM 808 O O . LYS A 1 99 ? 9.315 -8.706 -26.493 1.00 86.50 99 LYS A O 1
ATOM 813 N N . TYR A 1 100 ? 10.658 -10.497 -26.601 1.00 86.12 100 TYR A N 1
ATOM 814 C CA . TYR A 1 100 ? 11.663 -9.874 -27.448 1.00 86.12 100 TYR A CA 1
ATOM 815 C C . TYR A 1 100 ? 11.067 -9.475 -28.809 1.00 86.12 100 TYR A C 1
ATOM 817 O O . TYR A 1 100 ? 10.379 -10.292 -29.424 1.00 86.12 100 TYR A O 1
ATOM 825 N N . LYS A 1 101 ? 11.325 -8.238 -29.257 1.00 84.25 101 LYS A N 1
ATOM 826 C CA . LYS A 1 101 ? 10.937 -7.723 -30.582 1.00 84.25 101 LYS A CA 1
ATOM 827 C C . LYS A 1 101 ? 12.140 -7.710 -31.523 1.00 84.25 101 LYS A C 1
ATOM 829 O O . LYS A 1 101 ? 12.143 -8.422 -32.518 1.00 84.25 101 LYS A O 1
ATOM 834 N N . ALA A 1 102 ? 13.145 -6.893 -31.214 1.00 79.81 102 ALA A N 1
ATOM 835 C CA . ALA A 1 102 ? 14.290 -6.636 -32.087 1.00 79.81 102 ALA A CA 1
ATOM 836 C C . ALA A 1 102 ? 15.425 -5.955 -31.302 1.00 79.81 102 ALA A C 1
ATOM 838 O O . ALA A 1 102 ? 15.154 -5.340 -30.268 1.00 79.81 102 ALA A O 1
ATOM 839 N N . PRO A 1 103 ? 16.687 -6.008 -31.760 1.00 82.69 103 PRO A N 1
ATOM 840 C CA . PRO A 1 103 ? 17.719 -5.140 -31.209 1.00 82.69 103 PRO A CA 1
ATOM 841 C C . PRO A 1 103 ? 17.438 -3.684 -31.596 1.00 82.69 103 PRO A C 1
ATOM 843 O O . PRO A 1 103 ? 16.968 -3.408 -32.701 1.00 82.69 103 PRO A O 1
ATOM 846 N N . VAL A 1 104 ? 17.741 -2.749 -30.696 1.00 79.25 104 VAL A N 1
ATOM 847 C CA . VAL A 1 104 ? 17.826 -1.333 -31.056 1.00 79.25 104 VAL A CA 1
ATOM 848 C C . VAL A 1 104 ? 19.120 -1.205 -31.843 1.00 79.25 104 VAL A C 1
ATOM 850 O O . VAL A 1 104 ? 20.209 -1.243 -31.272 1.00 79.25 104 VAL A O 1
ATOM 853 N N . SER A 1 105 ? 19.014 -1.150 -33.169 1.00 71.81 105 SER A N 1
ATOM 854 C CA . SER A 1 105 ? 20.190 -0.830 -33.973 1.00 71.81 105 SER A CA 1
ATOM 855 C C . SER A 1 105 ? 20.604 0.595 -33.609 1.00 71.81 105 SER A C 1
ATOM 857 O O . SER A 1 105 ? 19.733 1.470 -33.609 1.00 71.81 105 SER A O 1
ATOM 859 N N . PRO A 1 106 ? 21.878 0.860 -33.273 1.00 56.09 106 PRO A N 1
ATOM 860 C CA . PRO A 1 106 ? 22.342 2.234 -33.232 1.00 56.09 106 PRO A CA 1
ATOM 861 C C . PRO A 1 106 ? 22.155 2.776 -34.648 1.00 56.09 106 PRO A C 1
ATOM 863 O O . PRO A 1 106 ? 22.701 2.213 -35.596 1.00 56.09 106 PRO A O 1
ATOM 866 N N . SER A 1 107 ? 21.306 3.789 -34.813 1.00 51.38 107 SER A N 1
ATOM 867 C CA . SER A 1 107 ? 21.255 4.535 -36.068 1.00 51.38 107 SER A CA 1
ATOM 868 C C . SER A 1 107 ? 22.681 4.989 -36.389 1.00 51.38 107 SER A C 1
ATOM 870 O O . SER A 1 107 ? 23.325 5.573 -35.515 1.00 51.38 107 SER A O 1
ATOM 872 N N . GLU A 1 108 ? 23.177 4.642 -37.582 1.00 43.12 108 GLU A N 1
ATOM 873 C CA . GLU A 1 108 ? 24.491 5.079 -38.085 1.00 43.12 108 GLU A CA 1
ATOM 874 C C . GLU A 1 108 ? 24.674 6.602 -38.018 1.00 43.12 108 GLU A C 1
ATOM 876 O O . GLU A 1 108 ? 23.684 7.340 -38.251 1.00 43.12 108 GLU A O 1
#

Secondary structure (DSSP, 8-state):
-PPPPPPTTS-HHHHHHHHTS-HHHHHHHHHHHHHHHHHHHHHHHHHHHHS-----------TT--TTS-TTPEEEEEEETTEEEEEEEEEETTEEEEEEEEE-PPP-

Radius of gyration: 23.06 Å; chains: 1; bounding box: 51×27×61 Å

Organism: NCBI:txid619731